Protein AF-A0A8T7ESR0-F1 (afdb_monomer_lite)

Structure (mmCIF, N/CA/C/O backbone):
data_AF-A0A8T7ESR0-F1
#
_entry.id   AF-A0A8T7ESR0-F1
#
loop_
_atom_site.group_PDB
_atom_site.id
_atom_site.type_symbol
_atom_site.label_atom_id
_atom_site.label_alt_id
_atom_site.label_comp_id
_atom_site.label_asym_id
_atom_site.label_entity_id
_atom_site.label_seq_id
_atom_site.pdbx_PDB_ins_code
_atom_site.Cartn_x
_atom_site.Cartn_y
_atom_site.Cartn_z
_atom_site.occupancy
_atom_site.B_iso_or_equiv
_atom_site.auth_seq_id
_atom_site.auth_comp_id
_atom_site.auth_asym_id
_atom_site.auth_atom_id
_atom_site.pdbx_PDB_model_num
ATOM 1 N N . MET A 1 1 ? -18.080 -15.068 37.730 1.00 37.94 1 MET A N 1
ATOM 2 C CA . MET A 1 1 ? -17.008 -14.469 36.908 1.00 37.94 1 MET A CA 1
ATOM 3 C C . MET A 1 1 ? -17.574 -14.271 35.503 1.00 37.94 1 MET A C 1
ATOM 5 O O . MET A 1 1 ? -17.812 -15.257 34.822 1.00 37.94 1 MET A O 1
ATOM 9 N N . ARG A 1 2 ? -17.970 -13.043 35.135 1.00 37.47 2 ARG A N 1
ATOM 10 C CA . ARG A 1 2 ? -18.594 -12.727 33.835 1.00 37.47 2 ARG A CA 1
ATOM 11 C C . ARG A 1 2 ? -17.521 -12.146 32.916 1.00 37.47 2 ARG A C 1
ATOM 13 O O . ARG A 1 2 ? -17.095 -11.021 33.137 1.00 37.47 2 ARG A O 1
ATOM 20 N N . THR A 1 3 ? -17.094 -12.893 31.907 1.00 45.44 3 THR A N 1
ATOM 21 C CA . THR A 1 3 ? -16.424 -12.320 30.736 1.00 45.44 3 THR A CA 1
ATOM 22 C C . THR A 1 3 ? -17.511 -11.808 29.795 1.00 45.44 3 THR A C 1
ATOM 24 O O . THR A 1 3 ? -18.377 -12.569 29.364 1.00 45.44 3 THR A O 1
ATOM 27 N N . ALA A 1 4 ? -17.522 -10.504 29.519 1.00 53.00 4 ALA A N 1
ATOM 28 C CA . ALA A 1 4 ? -18.329 -9.964 28.434 1.00 53.00 4 ALA A CA 1
ATOM 29 C C . ALA A 1 4 ? -17.774 -10.543 27.124 1.00 53.00 4 ALA A C 1
ATOM 31 O O . ALA A 1 4 ? -16.615 -10.311 26.787 1.00 53.00 4 ALA A O 1
ATOM 32 N N . ARG A 1 5 ? -18.563 -11.361 26.419 1.00 60.59 5 ARG A N 1
ATOM 33 C CA . ARG A 1 5 ? -18.213 -11.812 25.068 1.00 60.59 5 ARG A CA 1
ATOM 34 C C . ARG A 1 5 ? -18.417 -10.627 24.130 1.00 60.59 5 ARG A C 1
ATOM 36 O O . ARG A 1 5 ? -19.550 -10.343 23.757 1.00 60.59 5 ARG A O 1
ATOM 43 N N . GLY A 1 6 ? -17.339 -9.920 23.803 1.00 70.69 6 GLY A N 1
ATOM 44 C CA . GLY A 1 6 ? -17.336 -9.025 22.650 1.00 70.69 6 GLY A CA 1
ATOM 45 C C . GLY A 1 6 ? -17.587 -9.823 21.369 1.00 70.69 6 GLY A C 1
ATOM 46 O O . GLY A 1 6 ? -17.236 -11.005 21.289 1.00 70.69 6 GLY A O 1
ATOM 47 N N . THR A 1 7 ? -18.221 -9.198 20.381 1.00 84.06 7 THR A N 1
ATOM 48 C CA . THR A 1 7 ? -18.338 -9.759 19.031 1.00 84.06 7 THR A CA 1
ATOM 49 C C . THR A 1 7 ? -16.944 -9.849 18.416 1.00 84.06 7 THR A C 1
ATOM 51 O O . THR A 1 7 ? -16.213 -8.864 18.412 1.00 84.06 7 THR A O 1
ATOM 54 N N . ILE A 1 8 ? -16.567 -11.022 17.904 1.00 84.56 8 ILE A N 1
ATOM 55 C CA . ILE A 1 8 ? -15.344 -11.184 17.109 1.00 84.56 8 ILE A CA 1
ATOM 56 C C . ILE A 1 8 ? -15.721 -10.945 15.649 1.00 84.56 8 ILE A C 1
ATOM 58 O O . ILE A 1 8 ? -16.577 -11.653 15.120 1.00 84.56 8 ILE A O 1
ATOM 62 N N . MET A 1 9 ? -15.077 -9.970 15.012 1.00 85.06 9 MET A N 1
ATOM 63 C CA . MET A 1 9 ? -15.163 -9.742 13.569 1.00 85.06 9 MET A CA 1
ATOM 64 C C . MET A 1 9 ? -13.967 -10.401 12.871 1.00 85.06 9 MET A C 1
ATOM 66 O O . MET A 1 9 ? -12.889 -10.530 13.455 1.00 85.06 9 MET A O 1
ATOM 70 N N . ARG A 1 10 ? -14.167 -10.868 11.638 1.00 87.31 10 ARG A N 1
ATOM 71 C CA . ARG A 1 10 ? -13.122 -11.464 10.801 1.00 87.31 10 ARG A CA 1
ATOM 72 C C . ARG A 1 10 ? -13.392 -11.093 9.354 1.00 87.31 10 ARG A C 1
ATOM 74 O O . ARG A 1 10 ? -14.506 -11.307 8.895 1.00 87.31 10 ARG A O 1
ATOM 81 N N . GLU A 1 11 ? -12.348 -10.660 8.664 1.00 89.94 11 GLU A N 1
ATOM 82 C CA . GLU A 1 11 ? -12.361 -10.399 7.230 1.00 89.94 11 GLU A CA 1
ATOM 83 C C . GLU A 1 11 ? -11.225 -11.175 6.548 1.00 89.94 11 GLU A C 1
ATOM 85 O O . GLU A 1 11 ? -10.221 -11.501 7.191 1.00 89.94 11 GLU A O 1
ATOM 90 N N . ALA A 1 12 ? -11.401 -11.533 5.275 1.00 89.50 12 ALA A N 1
ATOM 91 C CA . ALA A 1 12 ? -10.429 -12.315 4.516 1.00 89.50 12 ALA A CA 1
ATOM 92 C C . ALA A 1 12 ? -9.889 -11.497 3.338 1.00 89.50 12 ALA A C 1
ATOM 94 O O . ALA A 1 12 ? -10.533 -11.371 2.302 1.00 89.50 12 ALA A O 1
ATOM 95 N N . TRP A 1 13 ? -8.676 -10.969 3.493 1.00 89.75 13 TRP A N 1
ATOM 96 C CA . TRP A 1 13 ? -8.057 -10.065 2.518 1.00 89.75 13 TRP A CA 1
ATOM 97 C C . TRP A 1 13 ? -6.988 -10.685 1.633 1.00 89.75 13 TRP A C 1
ATOM 99 O O . TRP A 1 13 ? -6.370 -9.961 0.865 1.00 89.75 13 TRP A O 1
ATOM 109 N N . ASP A 1 14 ? -6.753 -11.994 1.735 1.00 93.12 14 ASP A N 1
ATOM 110 C CA . ASP A 1 14 ? -5.639 -12.639 1.029 1.00 93.12 14 ASP A CA 1
ATOM 111 C C . ASP A 1 14 ? -4.294 -11.930 1.309 1.00 93.12 14 ASP A C 1
ATOM 113 O O . ASP A 1 14 ? -3.501 -11.661 0.408 1.00 93.12 14 ASP A O 1
ATOM 117 N N . ALA A 1 15 ? -4.080 -11.545 2.573 1.00 91.94 15 ALA A N 1
ATOM 118 C CA . ALA A 1 15 ? -2.837 -10.929 3.027 1.00 91.94 15 ALA A CA 1
ATOM 119 C C . ALA A 1 15 ? -1.670 -11.918 2.902 1.00 91.94 15 ALA A C 1
ATOM 121 O O . ALA A 1 15 ? -1.884 -13.124 3.076 1.00 91.94 15 ALA A O 1
ATOM 122 N N . LEU A 1 16 ? -0.442 -11.429 2.667 1.00 89.62 16 LEU A N 1
ATOM 123 C CA . LEU A 1 16 ? 0.704 -12.341 2.739 1.00 89.62 16 LEU A CA 1
ATOM 124 C C . LEU A 1 16 ? 0.791 -12.962 4.142 1.00 89.62 16 LEU A C 1
ATOM 126 O O . LEU A 1 16 ? 0.488 -12.281 5.129 1.00 89.62 16 LEU A O 1
ATOM 130 N N . PRO A 1 17 ? 1.252 -14.218 4.264 1.00 88.38 17 PRO A N 1
ATOM 131 C CA . PRO A 1 17 ? 1.384 -14.886 5.556 1.00 88.38 17 PRO A CA 1
ATOM 132 C C . PRO A 1 17 ? 2.313 -14.152 6.534 1.00 88.38 17 PRO A C 1
ATOM 134 O O . PRO A 1 17 ? 2.163 -14.287 7.748 1.00 88.38 17 PRO A O 1
ATOM 137 N N . ASP A 1 18 ? 3.266 -13.386 6.008 1.00 88.69 18 ASP A N 1
ATOM 138 C CA . ASP A 1 18 ? 4.288 -12.636 6.734 1.00 88.69 18 ASP A CA 1
ATOM 139 C C . ASP A 1 18 ? 4.118 -11.105 6.646 1.00 88.69 18 ASP A C 1
ATOM 141 O O . ASP A 1 18 ? 4.906 -10.358 7.246 1.00 88.69 18 ASP A O 1
ATOM 145 N N . ALA A 1 19 ? 3.062 -10.627 5.973 1.00 91.62 19 ALA A N 1
ATOM 146 C CA . ALA A 1 19 ? 2.706 -9.214 5.957 1.00 91.62 19 ALA A CA 1
ATOM 147 C C . ALA A 1 19 ? 2.461 -8.719 7.386 1.00 91.62 19 ALA A C 1
ATOM 149 O O . ALA A 1 19 ? 1.819 -9.385 8.205 1.00 91.62 19 ALA A O 1
ATOM 150 N N . ARG A 1 2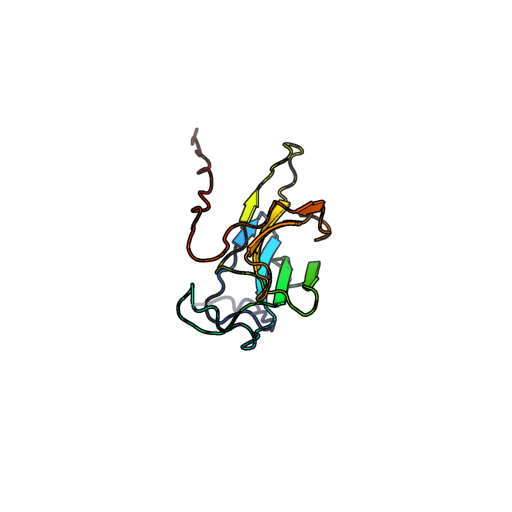0 ? 2.923 -7.504 7.691 1.00 94.38 20 ARG A N 1
ATOM 151 C CA . ARG A 1 20 ? 2.595 -6.841 8.956 1.00 94.38 20 ARG A CA 1
ATOM 152 C C . ARG A 1 20 ? 1.670 -5.667 8.708 1.00 94.38 20 ARG A C 1
ATOM 154 O O . ARG A 1 20 ? 1.879 -4.852 7.812 1.00 94.38 20 ARG A O 1
ATOM 161 N N . ILE A 1 21 ? 0.661 -5.584 9.561 1.00 95.88 21 ILE A N 1
ATOM 162 C CA . ILE A 1 21 ? -0.300 -4.492 9.569 1.00 95.88 21 ILE A CA 1
ATOM 163 C C . ILE A 1 21 ? 0.379 -3.260 10.172 1.00 95.88 21 ILE A C 1
ATOM 165 O O . ILE A 1 21 ? 0.964 -3.337 11.255 1.00 95.88 21 ILE A O 1
ATOM 169 N N . VAL A 1 22 ? 0.274 -2.123 9.490 1.00 97.25 22 VAL A N 1
ATOM 170 C CA . VAL A 1 22 ? 0.634 -0.811 10.043 1.00 97.25 22 VAL A CA 1
ATOM 171 C C . VAL A 1 22 ? -0.632 -0.007 10.299 1.00 97.25 22 VAL A C 1
ATOM 173 O O . VAL A 1 22 ? -1.566 -0.061 9.505 1.00 97.25 22 VAL A O 1
ATOM 176 N N . VAL A 1 23 ? -0.675 0.722 11.412 1.00 96.62 23 VAL A N 1
ATOM 177 C CA . VAL A 1 23 ? -1.875 1.430 11.882 1.00 96.62 23 VAL A CA 1
ATOM 178 C C . VAL A 1 23 ? -1.601 2.930 11.937 1.00 96.62 23 VAL A C 1
ATOM 180 O O . VAL A 1 23 ? -0.563 3.345 12.456 1.00 96.62 23 VAL A O 1
ATOM 183 N N . ARG A 1 24 ? -2.550 3.724 11.439 1.00 93.38 24 ARG A N 1
ATOM 184 C CA . ARG A 1 24 ? -2.616 5.185 11.535 1.00 93.38 24 ARG A CA 1
ATOM 185 C C . ARG A 1 24 ? -4.011 5.571 12.021 1.00 93.38 24 ARG A C 1
ATOM 187 O O . ARG A 1 24 ? -4.974 5.450 11.269 1.00 93.38 24 ARG A O 1
ATOM 194 N N . GLU A 1 25 ? -4.107 6.102 13.239 1.00 93.25 25 GLU A N 1
ATOM 195 C CA . GLU A 1 25 ? -5.393 6.471 13.856 1.00 93.25 25 GLU A CA 1
ATOM 196 C C . GLU A 1 25 ? -6.377 5.287 13.817 1.00 93.25 25 GLU A C 1
ATOM 198 O O . GLU A 1 25 ? -6.078 4.240 14.389 1.00 93.25 25 GLU A O 1
ATOM 203 N N . ASN A 1 26 ? -7.504 5.437 13.116 1.00 96.06 26 ASN A N 1
ATOM 204 C CA . ASN A 1 26 ? -8.525 4.404 12.960 1.00 96.06 26 ASN A CA 1
ATOM 205 C C . ASN A 1 26 ? -8.327 3.540 11.708 1.00 96.06 26 ASN A C 1
ATOM 207 O O . ASN A 1 26 ? -9.114 2.625 11.483 1.00 96.06 26 ASN A O 1
ATOM 211 N N . TYR A 1 27 ? -7.282 3.781 10.918 1.00 97.31 27 TYR A N 1
ATOM 212 C CA . TYR A 1 27 ? -6.998 3.044 9.692 1.00 97.31 27 TYR A CA 1
ATOM 213 C C . TYR A 1 27 ? -5.820 2.097 9.861 1.00 97.31 27 TYR A C 1
ATOM 215 O O . TYR A 1 27 ? -4.860 2.368 10.584 1.00 97.31 27 TYR A O 1
ATOM 223 N N . ALA A 1 28 ? -5.860 0.993 9.132 1.00 97.44 28 ALA A N 1
ATOM 224 C CA . ALA A 1 28 ? -4.765 0.051 9.037 1.00 97.44 28 ALA A CA 1
ATOM 225 C C . ALA A 1 28 ? -4.496 -0.320 7.582 1.00 97.44 28 ALA A C 1
ATOM 227 O O . ALA A 1 28 ? -5.404 -0.305 6.756 1.00 97.44 28 ALA A O 1
ATOM 228 N N . ALA A 1 29 ? -3.238 -0.633 7.278 1.00 98.19 29 ALA A N 1
ATOM 229 C CA . ALA A 1 29 ? -2.784 -0.981 5.941 1.00 98.19 29 ALA A CA 1
ATOM 230 C C . ALA A 1 29 ? -2.007 -2.301 5.950 1.00 98.19 29 ALA A C 1
ATOM 232 O O . ALA A 1 29 ? -1.194 -2.539 6.850 1.00 98.19 29 ALA A O 1
ATOM 233 N N . VAL A 1 30 ? -2.250 -3.152 4.952 1.00 97.62 30 VAL A N 1
ATOM 234 C CA . VAL A 1 30 ? -1.610 -4.469 4.824 1.00 97.62 30 VAL A CA 1
ATOM 235 C C . VAL A 1 30 ? -1.467 -4.891 3.363 1.00 97.62 30 VAL A C 1
ATOM 237 O O . VAL A 1 30 ? -2.352 -4.647 2.542 1.00 97.62 30 VAL A O 1
ATOM 240 N N . TYR A 1 31 ? -0.346 -5.532 3.037 1.00 97.31 31 TYR A N 1
ATOM 241 C CA . TYR A 1 31 ? -0.127 -6.118 1.718 1.00 97.31 31 TYR A CA 1
ATOM 242 C C . TYR A 1 31 ? -0.952 -7.396 1.520 1.00 97.31 31 TYR A C 1
ATOM 244 O O . TYR A 1 31 ? -1.098 -8.202 2.441 1.00 97.31 31 TYR A O 1
ATOM 252 N N . ALA A 1 32 ? -1.479 -7.567 0.310 1.00 96.00 32 ALA A N 1
ATOM 253 C CA . ALA A 1 32 ? -2.447 -8.586 -0.072 1.00 96.00 32 ALA A CA 1
ATOM 254 C C . ALA A 1 32 ? -2.314 -8.997 -1.546 1.00 96.00 32 ALA A C 1
ATOM 256 O O . ALA A 1 32 ? -1.532 -8.413 -2.296 1.00 96.00 32 ALA A O 1
ATOM 257 N N . GLY A 1 33 ? -3.105 -9.983 -1.972 1.00 93.25 33 GLY A N 1
ATOM 258 C CA . GLY A 1 33 ? -3.089 -10.485 -3.345 1.00 93.25 33 GLY A CA 1
ATOM 259 C C . GLY A 1 33 ? -1.832 -11.305 -3.587 1.00 93.25 33 GLY A C 1
ATOM 260 O O . GLY A 1 33 ? -0.903 -10.852 -4.253 1.00 93.25 33 GLY A O 1
ATOM 261 N N . GLN A 1 34 ? -1.786 -12.491 -2.989 1.00 90.56 34 GLN A N 1
ATOM 262 C CA . GLN A 1 34 ? -0.604 -13.347 -3.024 1.00 90.56 34 GLN A CA 1
ATOM 263 C C . GLN A 1 34 ? -0.301 -13.805 -4.457 1.00 90.56 34 GLN A C 1
ATOM 265 O O . GLN A 1 34 ? -1.166 -14.333 -5.160 1.00 90.56 34 GLN A O 1
ATOM 270 N N . THR A 1 35 ? 0.951 -13.663 -4.890 1.00 85.88 35 THR A N 1
ATOM 271 C CA . THR A 1 35 ? 1.429 -14.176 -6.179 1.00 85.88 35 THR A CA 1
ATOM 272 C C . THR A 1 35 ? 2.782 -14.855 -6.034 1.00 85.88 35 THR A C 1
ATOM 274 O O . THR A 1 35 ? 3.678 -14.325 -5.394 1.00 85.88 35 THR A O 1
ATOM 277 N N . SER A 1 36 ? 2.960 -16.003 -6.691 1.00 80.69 36 SER A N 1
ATOM 278 C CA . SER A 1 36 ? 4.254 -16.696 -6.770 1.00 80.69 36 SER A CA 1
ATOM 279 C C . SER A 1 36 ? 4.981 -16.490 -8.100 1.00 80.69 36 SER A C 1
ATOM 281 O O . SER A 1 36 ? 5.902 -17.234 -8.431 1.00 80.69 36 SER A O 1
ATOM 283 N N . ARG A 1 37 ? 4.508 -15.544 -8.921 1.00 70.69 37 ARG A N 1
ATOM 284 C CA . ARG A 1 37 ? 5.089 -15.271 -10.244 1.00 70.69 37 ARG A CA 1
ATOM 285 C C . ARG A 1 37 ? 6.504 -14.700 -10.136 1.00 70.69 37 ARG A C 1
ATOM 287 O O . ARG A 1 37 ? 7.336 -15.042 -10.963 1.00 70.69 37 ARG A O 1
ATOM 294 N N . TYR A 1 38 ? 6.769 -13.933 -9.076 1.00 63.97 38 TYR A N 1
ATOM 295 C CA . TYR A 1 38 ? 8.008 -13.190 -8.878 1.00 63.97 38 TYR A CA 1
ATOM 296 C C . TYR A 1 38 ? 8.980 -13.963 -7.994 1.00 63.97 38 TYR A C 1
ATOM 298 O O . TYR A 1 38 ? 8.878 -13.951 -6.775 1.00 63.97 38 TYR A O 1
ATOM 306 N N . THR A 1 39 ? 9.955 -14.642 -8.608 1.00 58.50 39 THR A N 1
ATOM 307 C CA . THR A 1 39 ? 10.985 -15.415 -7.875 1.00 58.50 39 THR A CA 1
ATOM 308 C C . THR A 1 39 ? 12.219 -14.556 -7.577 1.00 58.50 39 THR A C 1
ATOM 310 O O . THR A 1 39 ? 13.362 -14.978 -7.754 1.00 58.50 39 THR A O 1
ATOM 313 N N . HIS A 1 40 ? 12.013 -13.317 -7.138 1.00 59.62 40 HIS A N 1
ATOM 314 C CA . HIS A 1 40 ? 13.095 -12.476 -6.639 1.00 59.62 40 HIS A CA 1
ATOM 315 C C . HIS A 1 40 ? 13.146 -12.640 -5.122 1.00 59.62 40 HIS A C 1
ATOM 317 O O . HIS A 1 40 ? 12.699 -11.772 -4.393 1.00 59.62 40 HIS A O 1
ATOM 323 N N . GLY A 1 41 ? 13.675 -13.787 -4.666 1.00 49.56 41 GLY A N 1
ATOM 324 C CA . GLY A 1 41 ? 13.756 -14.226 -3.260 1.00 49.56 41 GLY A CA 1
ATOM 325 C C . GLY A 1 41 ? 14.663 -13.371 -2.366 1.00 49.56 41 GLY A C 1
ATOM 326 O O . GLY A 1 41 ? 15.541 -13.876 -1.668 1.00 49.56 41 GLY A O 1
ATOM 327 N N . VAL A 1 42 ? 14.470 -12.059 -2.408 1.00 54.66 42 VAL A N 1
ATOM 328 C CA . VAL A 1 42 ? 15.182 -11.035 -1.653 1.00 54.66 42 VAL A CA 1
ATOM 329 C C . VAL A 1 42 ? 14.688 -11.013 -0.196 1.00 54.66 42 VAL A C 1
ATOM 331 O O . VAL A 1 42 ? 15.468 -10.674 0.695 1.00 54.66 42 VAL A O 1
ATOM 334 N N . LEU A 1 43 ? 13.448 -11.462 0.062 1.00 53.09 43 LEU A N 1
ATOM 335 C CA . LEU A 1 43 ? 12.847 -11.600 1.401 1.00 53.09 43 LEU A CA 1
ATOM 336 C C . LEU A 1 43 ? 12.766 -13.045 1.926 1.00 53.09 43 LEU A C 1
ATOM 338 O O . LEU A 1 43 ? 12.398 -13.254 3.079 1.00 53.09 43 LEU A O 1
ATOM 342 N N . GLY A 1 44 ? 13.225 -14.027 1.144 1.00 53.34 44 GLY A N 1
ATOM 343 C CA . GLY A 1 44 ? 13.443 -15.404 1.604 1.00 53.34 44 GLY A CA 1
ATOM 344 C C . GLY A 1 44 ? 12.338 -16.406 1.261 1.00 53.34 44 GLY A C 1
ATOM 345 O O . GLY A 1 44 ? 12.597 -17.606 1.370 1.00 53.34 44 GLY A O 1
ATOM 346 N N . ASP A 1 45 ? 11.178 -15.956 0.777 1.00 64.88 45 ASP A N 1
ATOM 347 C CA . ASP A 1 45 ? 10.203 -16.799 0.078 1.00 64.88 45 ASP A CA 1
ATOM 348 C C . ASP A 1 45 ? 9.890 -16.262 -1.335 1.00 64.88 45 ASP A C 1
ATOM 350 O O . ASP A 1 45 ? 10.581 -15.374 -1.838 1.00 64.88 45 ASP A O 1
ATOM 354 N N . THR A 1 46 ? 8.967 -16.919 -2.039 1.00 74.12 46 THR A N 1
ATOM 355 C CA . THR A 1 46 ? 8.606 -16.613 -3.434 1.00 74.12 46 THR A CA 1
ATOM 356 C C . THR A 1 46 ? 7.225 -15.980 -3.560 1.00 74.12 46 THR A C 1
ATOM 358 O O . THR A 1 46 ? 6.691 -15.958 -4.665 1.00 74.12 46 THR A O 1
ATOM 361 N N . VAL A 1 47 ? 6.589 -15.591 -2.451 1.00 84.00 47 VAL A N 1
ATOM 362 C CA . VAL A 1 47 ? 5.231 -15.047 -2.450 1.00 84.00 47 VAL A CA 1
ATOM 363 C C . VAL A 1 47 ? 5.318 -13.544 -2.260 1.00 84.00 47 VAL A C 1
ATOM 365 O O . VAL A 1 47 ? 5.772 -13.060 -1.237 1.00 84.00 47 VAL A O 1
ATOM 368 N N . GLU A 1 48 ? 4.830 -12.804 -3.244 1.00 88.12 48 GLU A N 1
ATOM 369 C CA . GLU A 1 48 ? 4.819 -11.344 -3.221 1.00 88.12 48 GLU A CA 1
ATOM 370 C C . GLU A 1 48 ? 3.373 -10.825 -3.252 1.00 88.12 48 GLU A C 1
ATOM 372 O O . GLU A 1 48 ? 2.443 -11.565 -3.595 1.00 88.12 48 GLU A O 1
ATOM 377 N N . ALA A 1 49 ? 3.159 -9.553 -2.901 1.00 93.56 49 ALA A N 1
ATOM 378 C CA . ALA A 1 49 ? 1.835 -8.925 -2.969 1.00 93.56 49 ALA A CA 1
ATOM 379 C C . ALA A 1 49 ? 1.591 -8.210 -4.293 1.00 93.56 49 ALA A C 1
ATOM 381 O O . ALA A 1 49 ? 2.427 -7.443 -4.761 1.00 93.56 49 ALA A O 1
ATOM 382 N N . THR A 1 50 ? 0.382 -8.335 -4.832 1.00 95.38 50 THR A N 1
ATOM 383 C CA . THR A 1 50 ? -0.106 -7.505 -5.946 1.00 95.38 50 THR A CA 1
ATOM 384 C C . THR A 1 50 ? -1.030 -6.381 -5.486 1.00 95.38 50 THR A C 1
ATOM 386 O O . THR A 1 50 ? -1.457 -5.560 -6.300 1.00 95.38 50 THR A O 1
ATOM 389 N N . ALA A 1 51 ? -1.388 -6.350 -4.202 1.00 97.38 51 ALA A N 1
ATOM 390 C CA . ALA A 1 51 ? -2.322 -5.391 -3.641 1.00 97.38 51 ALA A CA 1
ATOM 391 C C . ALA A 1 51 ? -1.873 -4.837 -2.281 1.00 97.38 51 ALA A C 1
ATOM 393 O O . ALA A 1 51 ? -1.135 -5.465 -1.524 1.00 97.38 51 ALA A O 1
ATOM 394 N N . LEU A 1 52 ? -2.367 -3.645 -1.962 1.00 98.12 52 LEU A N 1
ATOM 395 C CA . LEU A 1 52 ? -2.275 -3.009 -0.654 1.00 98.12 52 LEU A CA 1
ATOM 396 C C . LEU A 1 52 ? -3.683 -2.567 -0.256 1.00 98.12 52 LEU A C 1
ATOM 398 O O . LEU A 1 52 ? -4.321 -1.803 -0.980 1.00 98.12 52 LEU A O 1
ATOM 402 N N . ILE A 1 53 ? -4.173 -3.074 0.871 1.00 98.25 53 ILE A N 1
ATOM 403 C CA . ILE A 1 53 ? -5.519 -2.794 1.378 1.00 98.25 53 ILE A CA 1
ATOM 404 C C . ILE A 1 53 ? -5.412 -1.838 2.554 1.00 98.25 53 ILE A C 1
ATOM 406 O O . ILE A 1 53 ? -4.594 -2.056 3.450 1.00 98.25 53 ILE A O 1
ATOM 410 N N . VAL A 1 54 ? -6.267 -0.816 2.557 1.00 98.31 54 VAL A N 1
ATOM 411 C CA . VAL A 1 54 ? -6.507 0.054 3.706 1.00 98.31 54 VAL A CA 1
ATOM 412 C C . VAL A 1 54 ? -7.919 -0.172 4.211 1.00 98.31 54 VAL A C 1
ATOM 414 O O . VAL A 1 54 ? -8.872 -0.198 3.434 1.00 98.31 54 VAL A O 1
ATOM 417 N N . PHE A 1 55 ? -8.053 -0.338 5.519 1.00 97.75 55 PHE A N 1
ATOM 418 C CA . PHE A 1 55 ? -9.314 -0.669 6.163 1.00 97.75 55 PHE A CA 1
ATOM 419 C C . PHE A 1 55 ? -9.476 0.073 7.485 1.00 97.75 55 PHE A C 1
ATOM 421 O O . PHE A 1 55 ? -8.500 0.454 8.135 1.00 97.75 55 PHE A O 1
ATOM 428 N N . ASP A 1 56 ? -10.725 0.262 7.884 1.00 97.38 56 ASP A N 1
ATOM 429 C CA . ASP A 1 56 ? -11.093 0.822 9.175 1.00 97.38 56 ASP A CA 1
ATOM 430 C C . ASP A 1 56 ? -10.943 -0.243 10.276 1.00 97.38 56 ASP A C 1
ATOM 432 O O . ASP A 1 56 ? -11.435 -1.364 10.163 1.00 97.38 56 ASP A O 1
ATOM 436 N N . THR A 1 57 ? -10.230 0.085 11.349 1.00 95.81 57 THR A N 1
ATOM 437 C CA . THR A 1 57 ? -9.868 -0.863 12.416 1.00 95.81 57 THR A CA 1
ATOM 438 C C . THR A 1 57 ? -11.008 -1.160 13.388 1.00 95.81 57 THR A C 1
ATOM 440 O O . THR A 1 57 ? -10.954 -2.176 14.084 1.00 95.81 57 THR A O 1
ATOM 443 N N . GLU A 1 58 ? -12.043 -0.318 13.435 1.00 94.38 58 GLU A N 1
ATOM 444 C CA . GLU A 1 58 ? -13.213 -0.520 14.292 1.00 94.38 58 GLU A CA 1
ATOM 445 C C . GLU A 1 58 ? -14.242 -1.438 13.620 1.00 94.38 58 GLU A C 1
ATOM 447 O O . GLU A 1 58 ? -14.859 -2.280 14.275 1.00 94.38 58 GLU A O 1
ATOM 452 N N . THR A 1 59 ? -14.413 -1.290 12.307 1.00 95.25 59 THR A N 1
ATOM 453 C CA . THR A 1 59 ? -15.454 -1.964 11.518 1.00 95.25 59 THR A CA 1
ATOM 454 C C . THR A 1 59 ? -14.929 -3.079 10.615 1.00 95.25 59 THR A C 1
ATOM 456 O O . THR A 1 59 ? -15.724 -3.888 10.139 1.00 95.25 59 THR A O 1
ATOM 459 N N . LEU A 1 60 ? -13.614 -3.133 10.374 1.00 95.00 60 LEU A N 1
ATOM 460 C CA . LEU A 1 60 ? -12.952 -3.947 9.343 1.00 95.00 60 LEU A CA 1
ATOM 461 C C . LEU A 1 60 ? -13.416 -3.648 7.907 1.00 95.00 60 LEU A C 1
ATOM 463 O O . LEU A 1 60 ? -13.125 -4.424 6.997 1.00 95.00 60 LEU A O 1
ATOM 467 N N . ALA A 1 61 ? -14.123 -2.538 7.681 1.00 95.94 61 ALA A N 1
ATOM 468 C CA . ALA A 1 61 ? -14.543 -2.148 6.345 1.00 95.94 61 ALA A CA 1
ATOM 469 C C . ALA A 1 61 ? -13.328 -1.735 5.503 1.00 95.94 61 ALA A C 1
ATOM 471 O O . ALA A 1 61 ? -12.508 -0.924 5.939 1.00 95.94 61 ALA A O 1
ATOM 472 N N . GLU A 1 62 ? -13.226 -2.271 4.286 1.00 97.31 62 GLU A N 1
ATOM 473 C CA . GLU A 1 62 ? -12.257 -1.797 3.296 1.00 97.31 62 GLU A CA 1
ATOM 474 C C . GLU A 1 62 ? -12.571 -0.338 2.942 1.00 97.31 62 GLU A C 1
ATOM 476 O O . GLU A 1 62 ? -13.691 -0.010 2.550 1.00 97.31 62 GLU A O 1
ATOM 481 N N . VAL A 1 63 ? -11.575 0.532 3.097 1.00 97.62 63 VAL A N 1
ATOM 482 C CA . VAL A 1 63 ? -11.655 1.948 2.721 1.00 97.62 63 VAL A CA 1
ATOM 483 C C . VAL A 1 63 ? -11.279 2.087 1.252 1.00 97.62 63 VAL A C 1
ATOM 485 O O . VAL A 1 63 ? -12.029 2.663 0.467 1.00 97.62 63 VAL A O 1
ATOM 488 N N . TYR A 1 64 ? -10.133 1.519 0.874 1.00 98.06 64 TYR A N 1
ATOM 489 C CA . TYR A 1 64 ? -9.703 1.393 -0.513 1.00 98.06 64 TYR A CA 1
ATOM 490 C C . TYR A 1 64 ? -8.658 0.288 -0.671 1.00 98.06 64 TYR A C 1
ATOM 492 O O . TYR A 1 64 ? -8.043 -0.188 0.290 1.00 98.06 64 TYR A O 1
ATOM 500 N N . ARG A 1 65 ? -8.418 -0.071 -1.932 1.00 97.94 65 ARG A N 1
ATOM 501 C CA . ARG A 1 65 ? -7.409 -1.038 -2.347 1.00 97.94 65 ARG A CA 1
ATOM 502 C C . ARG A 1 65 ? -6.613 -0.503 -3.518 1.00 97.94 6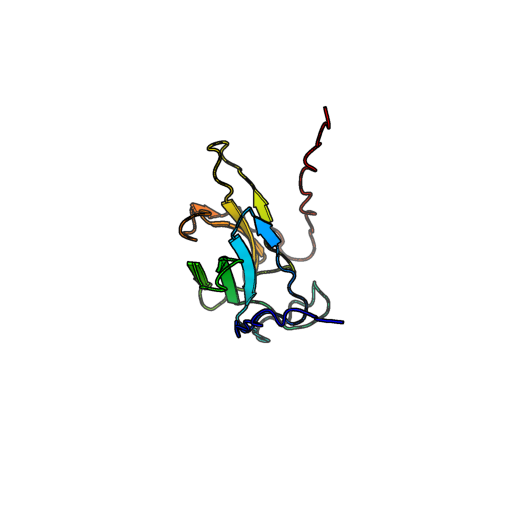5 ARG A C 1
ATOM 504 O O . ARG A 1 65 ? -7.171 -0.085 -4.528 1.00 97.94 65 ARG A O 1
ATOM 511 N N . ILE A 1 66 ? -5.300 -0.594 -3.386 1.00 98.38 66 ILE A N 1
ATOM 512 C CA . ILE A 1 66 ? -4.350 -0.319 -4.454 1.00 98.38 66 ILE A CA 1
ATOM 513 C C . ILE A 1 66 ? -4.011 -1.660 -5.090 1.00 98.38 66 ILE A C 1
ATOM 515 O O . ILE A 1 66 ? -3.505 -2.547 -4.406 1.00 98.38 66 ILE A O 1
ATOM 519 N N . VAL A 1 67 ? -4.303 -1.808 -6.379 1.00 97.38 67 VAL A N 1
ATOM 520 C CA . VAL A 1 67 ? -3.948 -2.989 -7.172 1.00 97.38 67 VAL A CA 1
ATOM 521 C C . VAL A 1 67 ? -2.880 -2.570 -8.168 1.00 97.38 67 VAL A C 1
ATOM 523 O O . VAL A 1 67 ? -3.038 -1.559 -8.850 1.00 97.38 67 VAL A O 1
ATOM 526 N N . LEU A 1 68 ? -1.781 -3.313 -8.210 1.00 95.44 68 LEU A N 1
ATOM 527 C CA . LEU A 1 68 ? -0.717 -3.068 -9.172 1.00 95.44 68 LEU A CA 1
ATOM 528 C C . LEU A 1 68 ? -1.078 -3.645 -10.543 1.00 95.44 68 LEU A C 1
ATOM 530 O O . LEU A 1 68 ? -1.789 -4.646 -10.635 1.00 95.44 68 LEU A O 1
ATOM 534 N N . ASP A 1 69 ? -0.556 -3.014 -11.594 1.00 93.00 69 ASP A N 1
ATOM 535 C CA . ASP A 1 69 ? -0.632 -3.555 -12.950 1.00 93.00 69 ASP A CA 1
ATOM 536 C C . ASP A 1 69 ? 0.060 -4.924 -13.037 1.00 93.00 69 ASP A C 1
ATOM 538 O O . ASP A 1 69 ? 0.984 -5.232 -12.273 1.00 93.00 69 ASP A O 1
ATOM 542 N N . ASP A 1 70 ? -0.353 -5.730 -14.016 1.00 87.25 70 ASP A N 1
ATOM 543 C CA . ASP A 1 70 ? 0.350 -6.963 -14.365 1.00 87.25 70 ASP A CA 1
ATOM 544 C C . ASP A 1 70 ? 1.830 -6.657 -14.619 1.00 87.25 70 ASP A C 1
ATOM 546 O O . ASP A 1 70 ? 2.163 -5.714 -15.336 1.00 87.25 70 ASP A O 1
ATOM 550 N N . GLY A 1 71 ? 2.727 -7.451 -14.041 1.00 85.56 71 GLY A N 1
ATOM 551 C CA . GLY A 1 71 ? 4.161 -7.169 -14.127 1.00 85.56 71 GLY A CA 1
ATOM 552 C C . GLY A 1 71 ? 4.781 -6.652 -12.824 1.00 85.56 71 GLY A C 1
ATOM 553 O O . GLY A 1 71 ? 6.005 -6.664 -12.678 1.00 85.56 71 GLY A O 1
ATOM 554 N N . LEU A 1 72 ? 3.951 -6.196 -11.881 1.00 90.94 72 LEU A N 1
ATOM 555 C CA . LEU A 1 72 ? 4.403 -5.469 -10.701 1.00 90.94 72 LEU A CA 1
ATOM 556 C C . LEU A 1 72 ? 3.983 -6.147 -9.396 1.00 90.94 72 LEU A C 1
ATOM 558 O O . LEU A 1 72 ? 2.873 -6.666 -9.264 1.00 90.94 72 LEU A O 1
ATOM 562 N N . VAL A 1 73 ? 4.865 -6.071 -8.402 1.00 92.81 73 VAL A N 1
ATOM 563 C CA . VAL A 1 73 ? 4.600 -6.531 -7.034 1.00 92.81 73 VAL A CA 1
ATOM 564 C C . VAL A 1 73 ? 5.056 -5.506 -6.005 1.00 92.81 73 VAL A C 1
ATOM 566 O O . VAL A 1 73 ? 5.977 -4.726 -6.245 1.00 92.81 73 VAL A O 1
ATOM 569 N N . PHE A 1 74 ? 4.408 -5.490 -4.846 1.00 92.81 74 PHE A N 1
ATOM 570 C CA . PHE A 1 74 ? 4.905 -4.792 -3.672 1.00 92.81 74 PHE A CA 1
ATOM 571 C C . PHE A 1 74 ? 6.032 -5.606 -3.048 1.00 92.81 74 PHE A C 1
ATOM 573 O O . PHE A 1 74 ? 5.833 -6.761 -2.696 1.00 92.81 74 PHE A O 1
ATOM 580 N N . GLU A 1 75 ? 7.192 -4.976 -2.885 1.00 85.56 75 GLU A N 1
ATOM 581 C CA . GLU A 1 75 ? 8.357 -5.571 -2.240 1.00 85.56 75 GLU A CA 1
ATOM 582 C C . GLU A 1 75 ? 8.408 -5.103 -0.773 1.00 85.56 75 GLU A C 1
ATOM 584 O O . GLU A 1 75 ? 8.390 -3.900 -0.475 1.00 85.56 75 GLU A O 1
ATOM 589 N N . GLY A 1 76 ? 8.480 -6.047 0.167 1.00 85.56 76 GLY A N 1
ATOM 590 C CA . GLY A 1 76 ? 8.576 -5.781 1.606 1.00 85.56 76 GLY A CA 1
ATOM 591 C C . GLY A 1 76 ? 7.392 -6.308 2.414 1.00 85.56 76 GLY A C 1
ATOM 592 O O . GLY A 1 76 ? 6.356 -6.676 1.884 1.00 85.56 76 GLY A O 1
ATOM 593 N N . LEU A 1 77 ? 7.536 -6.286 3.741 1.00 89.62 77 LEU A N 1
ATOM 594 C CA . LEU A 1 77 ? 6.525 -6.834 4.661 1.00 89.62 77 LEU A CA 1
ATOM 595 C C . LEU A 1 77 ? 5.534 -5.789 5.179 1.00 89.62 77 LEU A C 1
ATOM 597 O O . LEU A 1 77 ? 4.504 -6.136 5.751 1.00 89.62 77 LEU A O 1
ATOM 601 N N . THR A 1 78 ? 5.868 -4.505 5.039 1.00 92.94 78 THR A N 1
ATOM 602 C CA . THR A 1 78 ? 5.070 -3.388 5.558 1.00 92.94 78 THR A CA 1
ATOM 603 C C . THR A 1 78 ? 5.107 -2.197 4.610 1.00 92.94 78 THR A C 1
ATOM 605 O O . THR A 1 78 ? 6.208 -1.797 4.208 1.00 92.94 78 THR A O 1
ATOM 608 N N . PRO A 1 79 ? 3.964 -1.562 4.311 1.00 95.62 79 PRO A N 1
ATOM 609 C CA . PRO A 1 79 ? 3.970 -0.209 3.775 1.00 95.62 79 PRO A CA 1
ATOM 610 C C . PRO A 1 79 ? 4.369 0.790 4.878 1.00 95.62 79 PRO A C 1
ATOM 612 O O . PRO A 1 79 ? 4.421 0.444 6.061 1.00 95.62 79 PRO A O 1
ATOM 615 N N . LEU A 1 80 ? 4.674 2.034 4.507 1.00 96.25 80 LEU A N 1
ATOM 616 C CA . LEU A 1 80 ? 4.997 3.103 5.457 1.00 96.25 80 LEU A CA 1
ATOM 617 C C . LEU A 1 80 ? 3.986 4.240 5.332 1.00 96.25 80 LEU A C 1
ATOM 619 O O . LEU A 1 80 ? 3.847 4.792 4.247 1.00 96.25 80 LEU A O 1
ATOM 623 N N . TRP A 1 81 ? 3.372 4.613 6.451 1.00 97.44 81 TRP A N 1
ATOM 624 C CA . TRP A 1 81 ? 2.684 5.891 6.599 1.00 97.44 81 TRP A CA 1
ATOM 625 C C . TRP A 1 81 ? 3.698 6.993 6.913 1.00 97.44 81 TRP A C 1
ATOM 627 O O . TRP A 1 81 ? 4.517 6.826 7.823 1.00 97.44 81 TRP A O 1
ATOM 637 N N . ALA A 1 82 ? 3.682 8.083 6.150 1.00 96.25 82 ALA A N 1
ATOM 638 C CA . ALA A 1 82 ? 4.466 9.280 6.441 1.00 96.25 82 ALA A CA 1
ATOM 639 C C . ALA A 1 82 ? 3.906 10.496 5.697 1.00 96.25 82 ALA A C 1
ATOM 641 O O . ALA A 1 82 ? 3.644 10.401 4.507 1.00 96.25 82 ALA A O 1
ATOM 642 N N . ASP A 1 83 ? 3.795 11.627 6.394 1.00 96.19 83 ASP A N 1
ATOM 643 C CA . ASP A 1 83 ? 3.506 12.945 5.812 1.00 96.19 83 ASP A CA 1
ATOM 644 C C . ASP A 1 83 ? 4.784 13.488 5.155 1.00 96.19 83 ASP A C 1
ATOM 646 O O . ASP A 1 83 ? 5.698 13.966 5.841 1.00 96.19 83 ASP A O 1
ATOM 650 N N . ILE A 1 84 ? 4.910 13.306 3.837 1.00 93.19 84 ILE A N 1
ATOM 651 C CA . ILE A 1 84 ? 6.132 13.662 3.099 1.00 93.19 84 ILE A CA 1
ATOM 652 C C . ILE A 1 84 ? 6.101 15.071 2.514 1.00 93.19 84 ILE A C 1
ATOM 654 O O . ILE A 1 84 ? 7.165 15.608 2.192 1.00 93.19 84 ILE A O 1
ATOM 658 N N . ASP A 1 85 ? 4.916 15.656 2.351 1.00 90.62 85 ASP A N 1
ATOM 659 C CA . ASP A 1 85 ? 4.741 16.995 1.788 1.00 90.62 85 ASP A CA 1
ATOM 660 C C . ASP A 1 85 ? 4.454 18.070 2.859 1.00 90.62 85 ASP A C 1
ATOM 662 O O . ASP A 1 85 ? 4.536 19.267 2.571 1.00 90.62 85 ASP A O 1
ATOM 666 N N . GLY A 1 86 ? 4.230 17.658 4.109 1.00 94.62 86 GLY A N 1
ATOM 667 C CA . GLY A 1 86 ? 4.024 18.519 5.268 1.00 94.62 86 GLY A CA 1
ATOM 668 C C . GLY A 1 86 ? 2.604 19.067 5.385 1.00 94.62 86 GLY A C 1
ATOM 669 O O . GLY A 1 86 ? 2.410 20.084 6.059 1.00 94.62 86 GLY A O 1
ATOM 670 N N . ASN A 1 87 ? 1.623 18.460 4.711 1.00 93.44 87 ASN A N 1
ATOM 671 C CA . ASN A 1 87 ? 0.241 18.934 4.700 1.00 93.44 87 ASN A CA 1
ATOM 672 C C . ASN A 1 87 ? -0.596 18.423 5.899 1.00 93.44 87 ASN A C 1
ATOM 674 O O . ASN A 1 87 ? -1.725 18.881 6.099 1.00 93.44 87 ASN A O 1
ATOM 678 N N . GLY A 1 88 ? -0.043 17.525 6.725 1.00 93.75 88 GLY A N 1
ATOM 679 C CA . GLY A 1 88 ? -0.706 16.925 7.888 1.00 93.75 88 GLY A CA 1
ATOM 680 C C . GLY A 1 88 ? -1.498 15.642 7.598 1.00 93.75 88 GLY A C 1
ATOM 681 O O . GLY A 1 88 ? -2.038 15.036 8.528 1.00 93.75 88 GLY A O 1
ATOM 682 N N . VAL A 1 89 ? -1.564 15.209 6.342 1.00 93.88 89 VAL A N 1
ATOM 683 C CA . VAL A 1 89 ? -2.085 13.916 5.889 1.00 93.88 89 VAL A CA 1
ATOM 684 C C . VAL A 1 89 ? -0.885 13.019 5.607 1.00 93.88 89 VAL A C 1
ATOM 686 O O . VAL A 1 89 ? 0.073 13.437 4.978 1.00 93.88 89 VAL A O 1
ATOM 689 N N . GLU A 1 90 ? -0.902 11.787 6.118 1.00 97.25 90 GLU A N 1
ATOM 690 C CA . GLU A 1 90 ? 0.188 10.851 5.831 1.00 97.25 90 GLU A CA 1
ATOM 691 C C . GLU A 1 90 ? -0.091 10.113 4.524 1.00 97.25 90 GLU A C 1
ATOM 693 O O . GLU A 1 90 ? -1.179 9.570 4.333 1.00 97.25 90 GLU A O 1
ATOM 698 N N . GLU A 1 91 ? 0.912 10.022 3.660 1.00 97.81 91 GLU A N 1
ATOM 699 C CA . GLU A 1 91 ? 0.891 9.191 2.465 1.00 97.81 91 GLU A CA 1
ATOM 700 C C . GLU A 1 91 ? 1.266 7.739 2.775 1.00 97.81 91 GLU A C 1
ATOM 702 O O . GLU A 1 91 ? 1.978 7.442 3.740 1.00 97.81 91 GLU A O 1
ATOM 707 N N . LEU A 1 92 ? 0.863 6.827 1.885 1.00 97.88 92 LEU A N 1
ATOM 708 C CA . LEU A 1 92 ? 1.376 5.461 1.849 1.00 97.88 92 LEU A CA 1
ATOM 709 C C . LEU A 1 92 ? 2.562 5.360 0.904 1.00 97.88 92 LEU A C 1
ATOM 711 O O . LEU A 1 92 ? 2.456 5.587 -0.299 1.00 97.88 92 LEU A O 1
ATOM 715 N N . ILE A 1 93 ? 3.694 4.927 1.439 1.00 97.50 93 ILE A N 1
ATOM 716 C CA . ILE A 1 93 ? 4.919 4.715 0.680 1.00 97.50 93 ILE A CA 1
ATOM 717 C C . ILE A 1 93 ? 5.177 3.216 0.595 1.00 97.50 93 ILE A C 1
ATOM 719 O O . ILE A 1 93 ? 5.321 2.541 1.619 1.00 97.50 93 ILE A O 1
ATOM 723 N N . ALA A 1 94 ? 5.375 2.702 -0.613 1.00 96.06 94 ALA A N 1
ATOM 724 C CA . ALA A 1 94 ? 5.690 1.298 -0.856 1.00 96.06 94 ALA A CA 1
ATOM 725 C C . ALA A 1 94 ? 6.899 1.153 -1.784 1.00 96.06 94 ALA A C 1
ATOM 727 O O . ALA A 1 94 ? 7.250 2.077 -2.521 1.00 96.06 94 ALA A O 1
ATOM 728 N N . THR A 1 95 ? 7.581 0.015 -1.700 1.00 93.50 95 THR A N 1
ATOM 729 C CA . THR A 1 95 ? 8.546 -0.385 -2.727 1.00 93.50 95 THR A CA 1
ATOM 730 C C . THR A 1 95 ? 7.786 -1.248 -3.726 1.00 93.50 95 THR A C 1
ATOM 732 O O . THR A 1 95 ? 7.074 -2.158 -3.317 1.00 93.50 95 THR A O 1
ATOM 735 N N . VAL A 1 96 ? 7.885 -0.933 -5.013 1.00 93.00 96 VAL A N 1
ATOM 736 C CA . VAL A 1 96 ? 7.252 -1.698 -6.090 1.00 93.00 96 VAL A CA 1
ATOM 737 C C . VAL A 1 96 ? 8.337 -2.241 -6.999 1.00 93.00 96 VAL A C 1
ATOM 739 O O . VAL A 1 96 ? 9.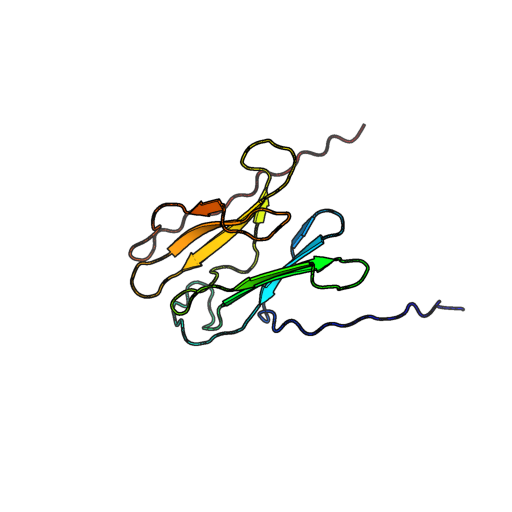157 -1.471 -7.505 1.00 93.00 96 VAL A O 1
ATOM 742 N N . ALA A 1 97 ? 8.344 -3.555 -7.177 1.00 89.12 97 ALA A N 1
ATOM 743 C CA . ALA A 1 97 ? 9.284 -4.283 -8.004 1.00 89.12 97 ALA A CA 1
ATOM 744 C C . ALA A 1 97 ? 8.647 -4.701 -9.326 1.00 89.12 97 ALA A C 1
ATOM 746 O O . ALA A 1 97 ? 7.471 -5.052 -9.393 1.00 89.12 97 ALA A O 1
ATOM 747 N N . ASP A 1 98 ? 9.469 -4.643 -10.364 1.00 86.25 98 ASP A N 1
ATOM 748 C CA . ASP A 1 98 ? 9.215 -5.163 -11.696 1.00 86.25 98 ASP A CA 1
ATOM 749 C C . ASP A 1 98 ? 10.354 -6.130 -12.041 1.00 86.25 98 ASP A C 1
ATOM 751 O O . ASP A 1 98 ? 11.525 -5.849 -11.758 1.00 86.25 98 ASP A O 1
ATOM 755 N N . GLU A 1 99 ? 10.013 -7.263 -12.643 1.00 76.06 99 GLU A N 1
ATOM 756 C CA . GLU A 1 99 ? 10.956 -8.336 -12.972 1.00 76.06 99 GLU A CA 1
ATOM 757 C C . GLU A 1 99 ? 11.999 -7.915 -14.006 1.00 76.06 99 GLU A C 1
ATOM 759 O O . GLU A 1 99 ? 13.148 -8.354 -13.952 1.00 76.06 99 GLU A O 1
ATOM 764 N N . GLU A 1 100 ? 11.613 -7.059 -14.948 1.00 77.56 100 GLU A N 1
ATOM 765 C CA . GLU A 1 100 ? 12.452 -6.680 -16.077 1.00 77.56 100 GLU A CA 1
ATOM 766 C C . GLU A 1 100 ? 13.252 -5.410 -15.785 1.00 77.56 100 GLU A C 1
ATOM 768 O O . GLU A 1 100 ? 14.394 -5.267 -16.238 1.00 77.56 100 GLU A O 1
ATOM 773 N N . VAL A 1 101 ? 12.668 -4.473 -15.029 1.00 79.25 101 VAL A N 1
ATOM 774 C CA . VAL A 1 101 ? 13.251 -3.131 -14.854 1.00 79.25 101 VAL A CA 1
ATOM 775 C C . VAL A 1 101 ? 13.755 -2.823 -13.441 1.00 79.25 101 VAL A C 1
ATOM 777 O O . VAL A 1 101 ? 14.497 -1.850 -13.272 1.00 79.25 101 VAL A O 1
ATOM 780 N N . GLY A 1 102 ? 13.446 -3.661 -12.448 1.00 84.25 102 GLY A N 1
ATOM 781 C CA . GLY A 1 102 ? 13.888 -3.515 -11.058 1.00 84.25 102 GLY A CA 1
ATOM 782 C C . GLY A 1 102 ? 12.871 -2.813 -10.151 1.00 84.25 102 GLY A C 1
ATOM 783 O O . GLY A 1 102 ? 11.710 -2.619 -10.508 1.00 84.25 102 GLY A O 1
ATOM 784 N N . ALA A 1 103 ? 13.304 -2.434 -8.947 1.00 88.19 103 ALA A N 1
ATOM 785 C CA . ALA A 1 103 ? 12.430 -1.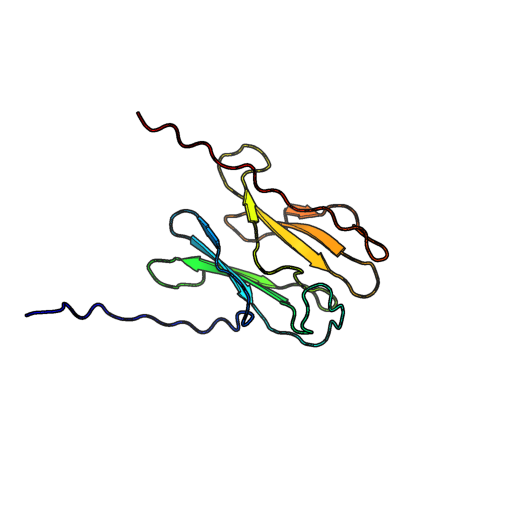868 -7.919 1.00 88.19 103 ALA A CA 1
ATOM 786 C C . ALA A 1 103 ? 12.397 -0.340 -7.936 1.00 88.19 103 ALA A C 1
ATOM 788 O O . ALA A 1 103 ? 13.302 0.311 -8.442 1.00 88.19 103 ALA A O 1
ATOM 789 N N . ARG A 1 104 ? 11.364 0.268 -7.359 1.00 91.69 104 ARG A N 1
ATOM 790 C CA . ARG A 1 104 ? 11.240 1.723 -7.183 1.00 91.69 104 ARG A CA 1
ATOM 791 C C . ARG A 1 104 ? 10.378 2.048 -5.973 1.00 91.69 104 ARG A C 1
ATOM 793 O O . ARG A 1 104 ? 9.666 1.195 -5.459 1.00 91.69 104 ARG A O 1
ATOM 800 N N . ILE A 1 105 ? 10.415 3.300 -5.534 1.00 94.69 105 ILE A N 1
ATOM 801 C CA . ILE A 1 105 ? 9.489 3.794 -4.510 1.00 94.69 105 ILE A CA 1
ATOM 802 C C . ILE A 1 105 ? 8.259 4.376 -5.201 1.00 94.69 105 ILE A C 1
ATOM 804 O O . ILE A 1 105 ? 8.407 5.205 -6.097 1.00 94.69 105 ILE A O 1
ATOM 808 N N . ARG A 1 106 ? 7.063 3.978 -4.763 1.00 97.06 106 ARG A N 1
ATOM 809 C CA . ARG A 1 106 ? 5.795 4.626 -5.121 1.00 97.06 106 ARG A CA 1
ATOM 810 C C . ARG A 1 106 ? 5.148 5.231 -3.887 1.00 97.06 106 ARG A C 1
ATOM 812 O O . ARG A 1 106 ? 5.253 4.672 -2.793 1.00 97.06 106 ARG A O 1
ATOM 819 N N . VAL A 1 107 ? 4.500 6.370 -4.092 1.00 97.81 107 VAL A N 1
ATOM 820 C CA . VAL A 1 107 ? 3.752 7.099 -3.070 1.00 97.81 107 VAL A CA 1
ATOM 821 C C . VAL A 1 107 ? 2.298 7.191 -3.504 1.00 97.81 107 VAL A C 1
ATOM 823 O O . VAL A 1 107 ? 2.006 7.577 -4.640 1.00 97.81 107 VAL A O 1
ATOM 826 N N . TYR A 1 108 ? 1.408 6.859 -2.581 1.00 98.12 108 TYR A N 1
ATOM 827 C CA . TYR A 1 108 ? -0.033 6.888 -2.754 1.00 98.12 108 TYR A CA 1
ATOM 828 C C . TYR A 1 108 ? -0.650 7.866 -1.755 1.00 98.12 108 TYR A C 1
ATOM 830 O O . TYR A 1 108 ? -0.245 7.904 -0.592 1.00 98.12 108 TYR A O 1
ATOM 838 N N . ALA A 1 109 ? -1.631 8.644 -2.207 1.00 97.38 109 ALA A N 1
ATOM 839 C CA . ALA A 1 109 ? -2.400 9.540 -1.354 1.00 97.38 109 ALA A CA 1
ATOM 840 C C . ALA A 1 109 ? -3.094 8.740 -0.242 1.00 97.38 109 ALA A C 1
ATOM 842 O O . ALA A 1 109 ? -3.736 7.724 -0.517 1.00 97.38 109 ALA A O 1
ATOM 843 N N . GLY A 1 110 ? -2.964 9.185 1.009 1.00 95.81 110 GLY A N 1
ATOM 844 C CA . GLY A 1 110 ? -3.442 8.427 2.166 1.00 95.81 110 GLY A CA 1
ATOM 845 C C . GLY A 1 110 ? -4.962 8.302 2.278 1.00 95.81 110 GLY A C 1
ATOM 846 O O . GLY A 1 110 ? -5.455 7.375 2.916 1.00 95.81 110 GLY A O 1
ATOM 847 N N . ASP A 1 111 ? -5.708 9.199 1.643 1.00 94.19 111 ASP A N 1
ATOM 848 C CA . ASP A 1 111 ? -7.171 9.271 1.675 1.00 94.19 111 ASP A CA 1
ATOM 849 C C . ASP A 1 111 ? -7.853 8.471 0.553 1.00 94.19 111 ASP A C 1
ATOM 851 O O . ASP A 1 111 ? -8.936 7.924 0.751 1.00 94.19 111 ASP A O 1
ATOM 855 N N . THR A 1 112 ? -7.221 8.388 -0.618 1.00 96.06 112 THR A N 1
ATOM 856 C CA . THR A 1 112 ? -7.805 7.782 -1.826 1.00 96.06 112 THR A CA 1
ATOM 857 C C . THR A 1 112 ? -7.049 6.561 -2.338 1.00 96.06 112 THR A C 1
ATOM 859 O O . THR A 1 112 ? -7.579 5.826 -3.168 1.00 96.06 112 THR A O 1
ATOM 862 N N . GLY A 1 113 ? -5.798 6.366 -1.918 1.00 97.19 113 GLY A N 1
ATOM 863 C CA . GLY A 1 113 ? -4.902 5.358 -2.485 1.00 97.19 113 GLY A CA 1
ATOM 864 C C . GLY A 1 113 ? -4.402 5.688 -3.896 1.00 97.19 113 GLY A C 1
ATOM 865 O O . GLY A 1 113 ? -3.722 4.871 -4.513 1.00 97.19 113 GLY A O 1
ATOM 866 N N . SER A 1 114 ? -4.705 6.873 -4.435 1.00 97.62 114 SER A N 1
ATOM 867 C CA . SER A 1 114 ? -4.248 7.270 -5.772 1.00 97.62 114 SER A CA 1
ATOM 868 C C . SER A 1 114 ? -2.728 7.415 -5.799 1.00 97.62 114 SER A C 1
ATOM 870 O O . SER A 1 114 ? -2.158 8.039 -4.907 1.00 97.62 114 SER A O 1
ATOM 872 N N . GLN A 1 115 ? -2.052 6.894 -6.826 1.00 97.62 115 GLN A N 1
ATOM 873 C CA . GLN A 1 115 ? -0.616 7.130 -6.995 1.00 97.62 115 GLN A CA 1
ATOM 874 C C . GLN A 1 115 ? -0.365 8.618 -7.269 1.00 97.62 115 GLN A C 1
ATOM 876 O O . GLN A 1 115 ? -0.882 9.165 -8.241 1.00 97.62 115 GLN A O 1
ATOM 881 N N . ILE A 1 116 ? 0.465 9.256 -6.444 1.00 96.88 116 ILE A N 1
ATOM 882 C CA . ILE A 1 116 ? 0.790 10.688 -6.560 1.00 96.88 116 ILE A CA 1
ATOM 883 C C . ILE A 1 116 ? 2.257 10.947 -6.895 1.00 96.88 116 ILE A C 1
ATOM 885 O O . ILE A 1 116 ? 2.589 12.009 -7.417 1.00 96.88 116 ILE A O 1
ATOM 889 N N . ALA A 1 117 ? 3.142 9.980 -6.638 1.00 95.38 117 ALA A N 1
ATOM 890 C CA . ALA A 1 117 ? 4.542 10.080 -7.024 1.00 95.38 117 ALA A CA 1
ATOM 891 C C . ALA A 1 117 ? 5.182 8.706 -7.246 1.00 95.38 117 ALA A C 1
ATOM 893 O O . ALA A 1 117 ? 4.785 7.695 -6.663 1.00 95.38 117 ALA A O 1
ATOM 894 N N . GLU A 1 118 ? 6.228 8.694 -8.068 1.00 95.19 118 GLU A N 1
ATOM 895 C CA . GLU A 1 118 ? 7.087 7.540 -8.302 1.00 95.19 118 GLU A CA 1
ATOM 896 C C . GLU A 1 118 ? 8.546 8.006 -8.381 1.00 95.19 118 GLU A C 1
ATOM 898 O O . GLU A 1 118 ? 8.873 8.981 -9.058 1.00 95.19 118 GLU A O 1
ATOM 903 N N . GLY A 1 119 ? 9.423 7.330 -7.642 1.00 89.31 119 GLY A N 1
ATOM 904 C CA . GLY A 1 119 ? 10.859 7.573 -7.664 1.00 89.31 119 GLY A CA 1
ATOM 905 C C . GLY A 1 119 ? 11.555 6.875 -8.838 1.00 89.31 119 GLY A C 1
ATOM 906 O O . GLY A 1 119 ? 10.977 6.007 -9.491 1.00 89.31 119 GLY A O 1
ATOM 907 N N . PRO A 1 120 ? 12.834 7.198 -9.097 1.00 87.06 120 PRO A N 1
ATOM 908 C CA . PRO A 1 120 ? 13.617 6.484 -10.098 1.00 87.06 120 PRO A CA 1
ATOM 909 C C . PRO A 1 120 ? 13.773 5.003 -9.726 1.00 87.06 120 PRO A C 1
ATOM 911 O O . PRO A 1 120 ? 13.741 4.643 -8.547 1.00 87.06 120 PRO A O 1
ATOM 914 N N . LEU A 1 121 ? 14.032 4.161 -10.730 1.00 82.81 121 LEU A N 1
ATOM 915 C CA . LEU A 1 121 ? 14.381 2.755 -10.524 1.00 82.81 121 LEU A CA 1
ATOM 916 C C . LEU A 1 121 ? 15.616 2.633 -9.610 1.00 82.81 121 LEU A C 1
ATOM 918 O O . LEU A 1 121 ? 16.686 3.194 -9.869 1.00 82.81 121 LEU A O 1
ATOM 922 N N . ILE A 1 122 ? 15.458 1.888 -8.525 1.00 72.50 122 ILE A N 1
ATOM 923 C CA . ILE A 1 122 ? 16.468 1.510 -7.549 1.00 72.50 122 ILE A CA 1
ATOM 924 C C . ILE A 1 122 ? 16.862 0.058 -7.824 1.00 72.50 122 ILE A C 1
ATOM 926 O O . ILE A 1 122 ? 16.120 -0.875 -7.547 1.00 72.50 122 ILE A O 1
ATOM 930 N N . GLY A 1 123 ? 18.089 -0.123 -8.313 1.00 55.75 123 GLY A N 1
ATOM 931 C CA . GLY A 1 123 ? 18.716 -1.436 -8.419 1.00 55.75 123 GLY A CA 1
ATOM 932 C C . GLY A 1 123 ? 18.460 -2.147 -9.747 1.00 55.75 123 GLY A C 1
ATOM 933 O O . GLY A 1 123 ? 17.503 -2.889 -9.899 1.00 55.75 123 GLY A O 1
ATOM 934 N N . ARG A 1 124 ? 19.440 -2.070 -10.654 1.00 48.47 124 ARG A N 1
ATOM 935 C CA . ARG A 1 124 ? 19.835 -3.278 -11.389 1.00 48.47 124 ARG A CA 1
ATOM 936 C C . ARG A 1 124 ? 20.599 -4.144 -10.385 1.00 48.47 124 ARG A C 1
ATOM 938 O O . ARG A 1 124 ? 21.764 -3.849 -10.153 1.00 48.47 124 ARG A O 1
ATOM 945 N N . GLY A 1 125 ? 19.928 -5.092 -9.727 1.00 41.53 125 GLY A N 1
ATOM 946 C CA . GLY A 1 125 ? 20.513 -6.086 -8.812 1.00 41.53 125 GLY A CA 1
ATOM 947 C C . GLY A 1 125 ? 21.336 -5.548 -7.620 1.00 41.53 125 GLY A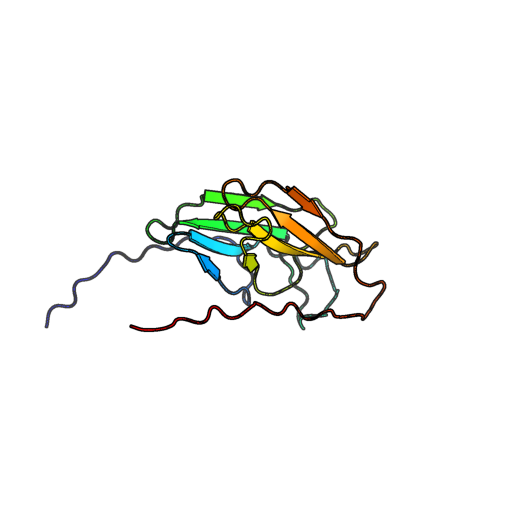 C 1
ATOM 948 O O . GLY A 1 125 ? 22.443 -5.037 -7.771 1.00 41.53 125 GLY A O 1
ATOM 949 N N . GLY A 1 126 ? 20.848 -5.751 -6.392 1.00 39.59 126 GLY A N 1
ATOM 950 C CA . GLY A 1 126 ? 21.718 -5.818 -5.205 1.00 39.59 126 GLY A CA 1
ATOM 951 C C . GLY A 1 126 ? 22.217 -4.501 -4.592 1.00 39.59 126 GLY A C 1
ATOM 952 O O . GLY A 1 126 ? 23.264 -4.497 -3.947 1.00 39.59 126 GLY A O 1
ATOM 953 N N . ARG A 1 127 ? 21.496 -3.378 -4.727 1.00 35.69 127 ARG A N 1
ATOM 954 C CA . ARG A 1 127 ? 21.803 -2.144 -3.969 1.00 35.69 127 ARG A CA 1
ATOM 955 C C . ARG A 1 127 ? 20.634 -1.732 -3.083 1.00 35.69 127 ARG A C 1
ATOM 957 O O . ARG A 1 127 ? 19.833 -0.878 -3.447 1.00 35.69 127 ARG A O 1
ATOM 964 N N . TRP A 1 128 ? 20.576 -2.343 -1.905 1.00 44.97 128 TRP A N 1
ATOM 965 C CA . TRP A 1 128 ? 19.635 -1.996 -0.846 1.00 44.97 128 TRP A CA 1
ATOM 966 C C . TRP A 1 128 ? 19.858 -0.560 -0.350 1.00 44.97 128 TRP A C 1
ATOM 968 O O . TRP A 1 128 ? 20.968 -0.194 0.039 1.00 44.97 128 TRP A O 1
ATOM 978 N N . ARG A 1 129 ? 18.789 0.243 -0.304 1.00 50.16 129 ARG A N 1
ATOM 979 C CA . ARG A 1 129 ? 18.699 1.416 0.576 1.00 50.16 129 ARG A CA 1
ATOM 980 C C . ARG A 1 129 ? 17.725 1.061 1.689 1.00 50.16 129 ARG A C 1
ATOM 982 O O . ARG A 1 129 ? 16.555 0.807 1.425 1.00 50.16 129 ARG A O 1
ATOM 989 N N . HIS A 1 130 ? 18.217 1.010 2.921 1.00 42.53 130 HIS A N 1
ATOM 990 C CA . HIS A 1 130 ? 17.376 0.773 4.087 1.00 42.53 130 HIS A CA 1
ATOM 991 C C . HIS A 1 130 ? 16.391 1.936 4.253 1.00 42.53 130 HIS A C 1
ATOM 993 O O . HIS A 1 130 ? 16.801 3.094 4.349 1.00 42.53 130 HIS A O 1
ATOM 999 N N . ARG A 1 131 ? 15.094 1.628 4.302 1.00 50.62 131 ARG A N 1
ATOM 1000 C CA . ARG A 1 131 ? 14.061 2.593 4.675 1.00 50.62 131 ARG A CA 1
ATOM 1001 C C . ARG A 1 131 ? 14.111 2.779 6.189 1.00 50.62 131 ARG A C 1
ATOM 1003 O O . ARG A 1 131 ? 13.692 1.906 6.937 1.00 50.62 131 ARG A O 1
ATOM 1010 N N . SER A 1 132 ? 14.653 3.900 6.649 1.00 39.44 132 SER A N 1
ATOM 1011 C CA . SER A 1 132 ? 14.580 4.292 8.058 1.00 39.44 132 SER A CA 1
ATOM 1012 C C . SER A 1 132 ? 13.337 5.143 8.296 1.00 39.44 132 SER A C 1
ATOM 1014 O O . SER A 1 132 ? 13.222 6.219 7.711 1.00 39.44 132 SER A O 1
ATOM 1016 N N . SER A 1 133 ? 12.443 4.703 9.178 1.00 34.97 133 SER A N 1
ATOM 1017 C CA . SER A 1 133 ? 11.411 5.575 9.744 1.00 34.97 133 SER A CA 1
ATOM 1018 C C . SER A 1 133 ? 12.070 6.608 10.671 1.00 34.97 133 SER A C 1
ATOM 1020 O O . SER A 1 133 ? 12.848 6.209 11.545 1.00 34.97 133 SER A O 1
ATOM 1022 N N . PRO A 1 134 ? 11.786 7.917 10.551 1.00 39.25 134 PRO A N 1
ATOM 1023 C CA . PRO A 1 134 ? 12.132 8.865 11.600 1.00 39.25 134 PRO A CA 1
ATOM 1024 C C . PRO A 1 134 ? 11.283 8.543 12.835 1.00 39.25 134 PRO A C 1
ATOM 1026 O O . PRO A 1 134 ? 10.057 8.615 12.799 1.00 39.25 134 PRO A O 1
ATOM 1029 N N . GLY A 1 135 ? 11.930 8.140 13.930 1.00 34.53 135 GLY A N 1
ATOM 1030 C CA . GLY A 1 135 ? 11.249 7.883 15.196 1.00 34.53 135 GLY A CA 1
ATOM 1031 C C . GLY A 1 135 ? 10.587 9.156 15.724 1.00 34.53 135 GLY A C 1
ATOM 1032 O O . GLY A 1 135 ? 11.247 10.182 15.894 1.00 34.53 135 GLY A O 1
ATOM 1033 N N . ARG A 1 136 ? 9.283 9.095 16.008 1.00 40.97 136 ARG A N 1
ATOM 1034 C CA . ARG A 1 136 ? 8.556 10.186 16.663 1.00 40.97 136 ARG A CA 1
ATOM 1035 C C . ARG A 1 136 ? 8.998 10.251 18.127 1.00 40.97 136 ARG A C 1
ATOM 1037 O O . ARG A 1 136 ? 8.739 9.336 18.907 1.00 40.97 136 ARG A O 1
ATOM 1044 N N . SER A 1 137 ? 9.695 11.319 18.503 1.00 36.97 137 SER A N 1
ATOM 1045 C CA . SER A 1 137 ? 10.034 11.607 19.895 1.00 36.97 137 SER A CA 1
ATOM 1046 C C . SER A 1 137 ? 8.785 12.103 20.624 1.00 36.97 137 SER A C 1
ATOM 1048 O O . SER A 1 137 ? 8.370 13.250 20.483 1.00 36.97 137 SER A O 1
ATOM 1050 N N . VAL A 1 138 ? 8.168 11.228 21.416 1.00 37.31 138 VAL A N 1
ATOM 1051 C CA . VAL A 1 138 ? 7.128 11.628 22.368 1.00 37.31 138 VAL A CA 1
ATOM 1052 C C . VAL A 1 138 ? 7.825 12.240 23.582 1.00 37.31 138 VAL A C 1
ATOM 1054 O O . VAL A 1 138 ? 8.473 11.537 24.355 1.00 37.31 138 VAL A O 1
ATOM 1057 N N . ARG A 1 139 ? 7.714 13.561 23.753 1.00 33.94 139 ARG A N 1
ATOM 1058 C CA . ARG A 1 139 ? 7.955 14.197 25.053 1.00 33.94 139 ARG A CA 1
ATOM 1059 C C . ARG A 1 139 ? 6.672 14.064 25.867 1.00 33.94 139 ARG A C 1
ATOM 1061 O O . ARG A 1 139 ? 5.660 14.647 25.497 1.00 33.94 139 ARG A O 1
ATOM 1068 N N . MET A 1 140 ? 6.721 13.288 26.945 1.00 30.59 140 MET A N 1
ATOM 1069 C CA . MET A 1 140 ? 5.703 13.351 27.992 1.00 30.59 140 MET A CA 1
ATOM 1070 C C . MET A 1 140 ? 5.937 14.625 28.811 1.00 30.59 140 MET A C 1
ATOM 1072 O O . MET A 1 140 ? 7.066 14.874 29.243 1.00 30.59 140 MET A O 1
ATOM 1076 N N . ALA A 1 141 ? 4.884 15.425 28.961 1.00 42.03 141 ALA A N 1
ATOM 1077 C CA . ALA A 1 141 ? 4.755 16.454 29.987 1.00 42.03 141 ALA A CA 1
ATOM 1078 C C . ALA A 1 141 ? 3.874 15.904 31.112 1.00 42.03 141 ALA A C 1
ATOM 1080 O O . ALA A 1 141 ? 2.953 15.120 30.781 1.00 42.03 141 ALA A O 1
#

pLDDT: mean 81.66, std 20.62, range [30.59, 98.38]

Sequence (141 aa):
MRTARGTIMREAWDALPDARIVVRENYAAVYAGQTSRYTHGVLGDTVEATALIVFDTETLAEVYRIVLDDGLVFEGLTPLWADIDGNGVEELIATVADEEVGARIRVYAGDTGSQIAEGPLIGRGGRWRHRSSPGRSVRMA

Radius of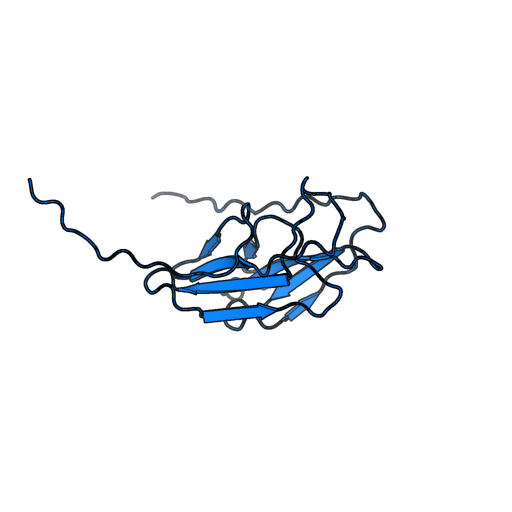 gyration: 16.8 Å; chains: 1; bounding box: 40×36×53 Å

Foldseek 3Di:
DDDDDDDDDDDDFQFPPQADWDDDDQKIKGFHDWDQPACPCPVPDRIFGQKMWMAGNVPRHTQDMDGHDPQKTWPDRYWDWADPPPPPFTWTWTWMAGPPQGIWIWIAGRRYRHTDDIGDHDDPPDDDDDDDDDDDDDDDD

Secondary structure (DSSP, 8-state):
-----PPPP-----B-TT---EEETTEEEEEEEEE-S----SSSSS-EEEEEEEEETTT--EEEEEEPPTTEEEEEEEEEEE-SSSSSPPEEEEEEEETTTEEEEEEE-TTT--EEEEPPPB-SSS---------------